Protein 1PZ4 (pdb70)

CATH classification: 3.30.1050.10

Nearest PDB structures (foldseek):
  2ksi-assembly1_A  TM=9.028E-01  e=1.917E-19  Aedes aegypti
  8af2-assembly2_B  TM=9.030E-01  e=7.543E-11  Homo sapiens
  3bks-assembly1_A  TM=9.070E-01  e=3.674E-10  Aedes aegypti
  2qzt-assembly1_A  TM=8.419E-01  e=4.192E-10  Aedes aegypti
  2nbn-assembly1_A  TM=8.047E-01  e=5.493E-09  Aedes aegypti

Structure (mmCIF, N/CA/C/O backbone):
data_1PZ4
#
_entry.id   1PZ4
#
_cell.length_a   29.300
_cell.length_b   46.100
_cell.length_c   70.400
_cell.angle_alpha   90.00
_cell.angle_beta   90.00
_cell.angle_gamma   90.00
#
_symmetry.space_group_name_H-M   'P 21 21 21'
#
loop_
_entity.id
_entity.type
_entity.pdbx_description
1 polymer 'sterol carrier protein 2'
2 non-polymer 'PALMITIC ACID'
3 water water
#
loop_
_atom_site.group_PDB
_atom_site.id
_atom_site.type_symbol
_atom_site.label_atom_id
_atom_site.label_alt_id
_atom_site.label_comp_id
_atom_site.label_asym_id
_atom_site.label_entity_id
_atom_site.label_seq_id
_atom_site.pdbx_PDB_ins_code
_atom_site.Cartn_x
_atom_site.Cartn_y
_atom_site.Cartn_z
_atom_site.occupancy
_atom_site.B_iso_or_equiv
_atom_site.auth_seq_id
_atom_site.auth_comp_id
_atom_site.auth_asym_id
_atom_site.auth_atom_id
_atom_site.pdbx_PDB_model_num
ATOM 1 N N . GLY A 1 4 ? 2.700 44.949 65.749 1.00 73.37 -2 GLY A N 1
ATOM 2 C CA . GLY A 1 4 ? 3.095 43.616 66.193 1.00 72.18 -2 GLY A CA 1
ATOM 3 C C . GLY A 1 4 ? 1.988 42.591 65.978 1.00 71.74 -2 GLY A C 1
ATOM 4 O O . GLY A 1 4 ? 2.050 41.462 66.488 1.00 69.68 -2 GLY A O 1
ATOM 5 N N . ILE A 1 5 ? 1.011 43.051 65.192 1.00 66.07 -1 ILE A N 1
ATOM 6 C CA . ILE A 1 5 ? -0.174 42.347 64.760 1.00 64.80 -1 ILE A CA 1
ATOM 7 C C . ILE A 1 5 ? 0.182 41.006 64.060 1.00 63.43 -1 ILE A C 1
ATOM 8 O O . ILE A 1 5 ? -0.508 39.991 64.239 1.00 65.02 -1 ILE A O 1
ATOM 13 N N . ARG A 1 6 ? 1.298 40.960 63.302 1.00 52.74 0 ARG A N 1
ATOM 14 C CA . ARG A 1 6 ? 1.782 39.738 62.657 1.00 49.64 0 ARG A CA 1
ATOM 15 C C . ARG A 1 6 ? 2.748 38.995 63.599 1.00 51.92 0 ARG A C 1
ATOM 16 O O . ARG A 1 6 ? 3.699 39.587 64.106 1.0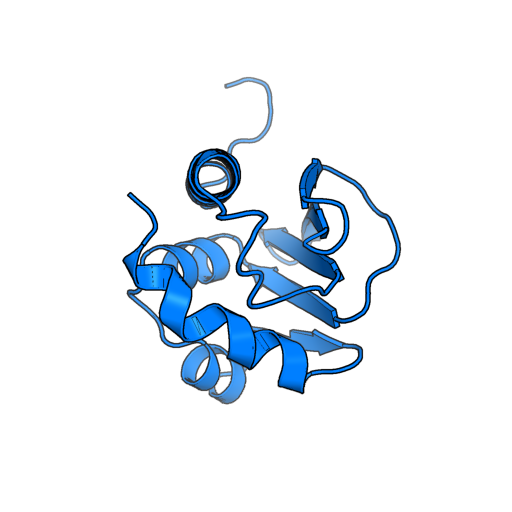0 52.12 0 ARG A O 1
ATOM 24 N N . MET A 1 7 ? 2.515 37.706 63.867 1.00 46.41 1 MET A N 1
ATOM 25 C CA . MET A 1 7 ? 3.360 36.948 64.774 1.00 46.66 1 MET A CA 1
ATOM 26 C C . MET A 1 7 ? 4.845 37.211 64.650 1.00 46.01 1 MET A C 1
ATOM 27 O O . MET A 1 7 ? 5.424 37.094 63.587 1.00 44.96 1 MET A O 1
ATOM 32 N N . SER A 1 8 ? 5.480 37.588 65.755 1.00 40.42 2 SER A N 1
ATOM 33 C CA . SER A 1 8 ? 6.914 37.869 65.742 1.00 38.49 2 SER A CA 1
ATOM 34 C C . SER A 1 8 ? 7.671 36.708 66.341 1.00 35.04 2 SER A C 1
ATOM 35 O O . SER A 1 8 ? 7.268 36.159 67.363 1.00 35.04 2 SER A O 1
ATOM 38 N N . LEU A 1 9 ? 8.774 36.359 65.692 1.00 24.63 3 LEU A N 1
ATOM 39 C CA . LEU A 1 9 ? 9.599 35.266 66.129 1.00 19.34 3 LEU A CA 1
ATOM 40 C C . LEU A 1 9 ? 11.005 35.774 66.279 1.00 19.91 3 LEU A C 1
ATOM 41 O O . LEU A 1 9 ? 11.429 36.604 65.497 1.00 17.39 3 LEU A O 1
ATOM 46 N N . LYS A 1 10 ? 11.727 35.283 67.279 1.00 17.90 4 LYS A N 1
ATOM 47 C CA . LYS A 1 10 ? 13.126 35.720 67.428 1.00 16.65 4 LYS A CA 1
ATOM 48 C C . LYS A 1 10 ? 13.906 35.385 66.152 1.00 19.27 4 LYS A C 1
ATOM 49 O O . LYS A 1 10 ? 14.759 36.123 65.660 1.00 19.08 4 LYS A O 1
ATOM 55 N N . SER A 1 11 ? 13.607 34.220 65.586 1.00 12.42 5 SER A N 1
ATOM 56 C CA . SER A 1 11 ? 14.343 33.827 64.418 1.00 11.78 5 SER A CA 1
ATOM 57 C C . SER A 1 11 ? 14.148 34.693 63.163 1.00 15.62 5 SER A C 1
ATOM 58 O O . SER A 1 11 ? 14.919 34.587 62.185 1.00 14.16 5 SER A O 1
ATOM 61 N N . ASP A 1 12 ? 13.104 35.538 63.153 1.00 14.23 6 ASP A N 1
ATOM 62 C CA . ASP A 1 12 ? 12.920 36.407 61.983 1.00 13.74 6 ASP A CA 1
ATOM 63 C C . ASP A 1 12 ? 14.175 37.262 61.759 1.00 14.29 6 ASP A C 1
ATOM 64 O O . ASP A 1 12 ? 14.545 37.539 60.602 1.00 14.54 6 ASP A O 1
ATOM 69 N N . GLU A 1 13 ? 14.796 37.617 62.876 1.00 13.81 7 GLU A N 1
ATOM 70 C CA . GLU A 1 13 ? 15.988 38.425 62.879 1.00 17.16 7 GLU A CA 1
ATOM 71 C C . GLU A 1 13 ? 17.137 37.735 62.134 1.00 18.50 7 GLU A C 1
ATOM 72 O O . GLU A 1 13 ? 17.881 38.333 61.323 1.00 17.04 7 GLU A O 1
ATOM 78 N N . VAL A 1 14 ? 17.273 36.444 62.408 1.00 12.83 8 VAL A N 1
ATOM 79 C CA . VAL A 1 14 ? 18.310 35.666 61.756 1.00 11.87 8 VAL A CA 1
ATOM 80 C C . VAL A 1 14 ? 18.096 35.588 60.245 1.00 12.86 8 VAL A C 1
ATOM 81 O O . VAL A 1 14 ? 19.055 35.688 59.476 1.00 12.77 8 VAL A O 1
ATOM 85 N N . PHE A 1 15 ? 16.834 35.372 59.817 1.00 8.89 9 PHE A N 1
ATOM 86 C CA . PHE A 1 15 ? 16.557 35.286 58.384 1.00 8.76 9 PHE A CA 1
ATOM 87 C C . PHE A 1 15 ? 16.798 36.622 57.698 1.00 12.99 9 PHE A C 1
ATOM 88 O O . PHE A 1 15 ? 17.219 36.632 56.537 1.00 12.01 9 PHE A O 1
ATOM 96 N N . ALA A 1 16 ? 16.519 37.745 58.377 1.00 10.46 10 ALA A N 1
ATOM 97 C CA . ALA A 1 16 ? 16.812 39.049 57.766 1.00 10.56 10 ALA A CA 1
ATOM 98 C C . ALA A 1 16 ? 18.351 39.171 57.585 1.00 13.01 10 ALA A C 1
ATOM 99 O O . ALA A 1 16 ? 18.843 39.612 56.518 1.00 13.28 10 ALA A O 1
ATOM 101 N N . LYS A 1 17 ? 19.129 38.744 58.564 1.00 9.14 11 LYS A N 1
ATOM 102 C CA . LYS A 1 17 ? 20.584 38.760 58.442 1.00 8.63 11 LYS A CA 1
ATOM 103 C C . LYS A 1 17 ? 21.076 37.813 57.336 1.00 12.56 11 LYS A C 1
ATOM 104 O O . LYS A 1 17 ? 22.039 38.121 56.644 1.00 11.42 11 LYS A O 1
ATOM 110 N N . ILE A 1 18 ? 20.459 36.634 57.167 1.00 9.51 12 ILE A N 1
ATOM 111 C CA . ILE A 1 18 ? 20.881 35.732 56.094 1.00 9.63 12 ILE A CA 1
ATOM 112 C C . ILE A 1 18 ? 20.619 36.385 54.747 1.00 13.07 12 ILE A C 1
ATOM 113 O O . ILE A 1 18 ? 21.515 36.366 53.912 1.00 11.69 12 ILE A O 1
ATOM 118 N N . ALA A 1 19 ? 19.424 37.012 54.544 1.00 9.62 13 ALA A N 1
ATOM 119 C CA . ALA A 1 19 ? 19.173 37.634 53.258 1.00 9.56 13 ALA A CA 1
ATOM 120 C C . ALA A 1 19 ? 20.251 38.715 52.998 1.00 12.82 13 ALA A C 1
ATOM 121 O O . ALA A 1 19 ? 20.697 38.906 51.859 1.00 11.77 13 ALA A O 1
ATOM 123 N N . LYS A 1 20 ? 20.679 39.431 54.054 1.00 10.07 14 LYS A N 1
ATOM 124 C CA . LYS A 1 20 ? 21.710 40.482 53.889 1.00 10.16 14 LYS A CA 1
ATOM 125 C C . LYS A 1 20 ? 23.062 39.870 53.469 1.00 12.57 14 LYS A C 1
ATOM 126 O O . LYS A 1 20 ? 23.776 40.382 52.593 1.00 11.78 14 LYS A O 1
ATOM 132 N N . ARG A 1 21 ? 23.349 38.709 54.056 1.00 9.38 15 ARG A N 1
ATOM 133 C CA . ARG A 1 21 ? 24.584 37.999 53.745 1.00 10.25 15 ARG A CA 1
ATOM 134 C C . ARG A 1 21 ? 24.630 37.594 52.266 1.00 11.90 15 ARG A C 1
ATOM 135 O O . ARG A 1 21 ? 25.695 37.576 51.641 1.00 11.69 15 ARG A O 1
ATOM 143 N N . LEU A 1 22 ? 23.453 37.252 51.700 1.00 10.39 16 LEU A N 1
ATOM 144 C CA . LEU A 1 22 ? 23.359 36.834 50.302 1.00 11.70 16 LEU A CA 1
ATOM 145 C C . LEU A 1 22 ? 23.766 37.916 49.341 1.00 11.35 16 LEU A C 1
ATOM 146 O O . LEU A 1 22 ? 24.151 37.642 48.221 1.00 12.86 16 LEU A O 1
ATOM 151 N N . GLU A 1 23 ? 23.638 39.151 49.792 1.00 10.33 17 GLU A N 1
ATOM 152 C CA . GLU A 1 23 ? 23.983 40.273 48.941 1.00 11.35 17 GLU A CA 1
ATOM 153 C C . GLU A 1 23 ? 25.465 40.286 48.586 1.00 15.84 17 GLU A C 1
ATOM 154 O O . GLU A 1 23 ? 25.865 40.819 47.558 1.00 15.62 17 GLU A O 1
ATOM 160 N N . SER A 1 24 ? 26.303 39.711 49.448 1.00 13.22 18 SER A N 1
ATOM 161 C CA . SER A 1 24 ? 27.759 39.729 49.268 1.00 12.72 18 SER A CA 1
ATOM 162 C C . SER A 1 24 ? 28.409 38.434 48.714 1.00 18.02 18 SER A C 1
ATOM 163 O O . SER A 1 24 ? 29.613 38.202 48.860 1.00 19.76 18 SER A O 1
ATOM 168 N N . ILE A 1 25 ? 27.634 37.561 48.096 1.00 14.53 19 ILE A N 1
ATOM 169 C CA . ILE A 1 25 ? 28.193 36.351 47.546 1.00 14.94 19 ILE A CA 1
ATOM 170 C C . ILE A 1 25 ? 29.050 36.671 46.332 1.00 19.67 19 ILE A C 1
ATOM 171 O O . ILE A 1 25 ? 28.749 37.611 45.592 1.00 18.84 19 ILE A O 1
ATOM 176 N N . ASP A 1 26 ? 30.149 35.929 46.155 1.00 16.71 20 ASP A N 1
ATOM 177 C CA . ASP A 1 26 ? 31.023 36.137 45.013 1.00 15.40 20 ASP A CA 1
ATOM 178 C C . ASP A 1 26 ? 30.629 35.156 43.937 1.00 21.56 20 ASP A C 1
ATOM 179 O O . ASP A 1 26 ? 30.840 33.968 44.023 1.00 18.02 20 ASP A O 1
ATOM 184 N N . PRO A 1 27 ? 29.992 35.687 42.919 1.00 20.88 21 PRO A N 1
ATOM 185 C CA . PRO A 1 27 ? 29.484 34.888 41.817 1.00 22.84 21 PRO A CA 1
ATOM 186 C C . PRO A 1 27 ? 30.547 34.102 41.071 1.00 30.76 21 PRO A C 1
ATOM 187 O O . PRO A 1 27 ? 30.214 33.131 40.390 1.00 31.76 21 PRO A O 1
ATOM 191 N N . ALA A 1 28 ? 31.792 34.550 41.223 1.00 26.90 22 ALA A N 1
ATOM 192 C CA . ALA A 1 28 ? 32.907 33.925 40.567 1.00 28.35 22 ALA A CA 1
ATOM 193 C C . ALA A 1 28 ? 33.481 32.816 41.407 1.00 30.92 22 ALA A C 1
ATOM 194 O O . ALA A 1 28 ? 34.357 32.075 40.960 1.00 33.78 22 ALA A O 1
ATOM 196 N N . ASN A 1 29 ? 33.049 32.726 42.643 1.00 20.90 23 ASN A N 1
ATOM 197 C CA . ASN A 1 29 ? 33.614 31.718 43.468 1.00 21.39 23 ASN A CA 1
ATOM 198 C C . ASN A 1 29 ? 32.562 31.179 44.412 1.00 22.51 23 ASN A C 1
ATOM 199 O O . ASN A 1 29 ? 32.575 31.432 45.624 1.00 22.55 23 ASN A O 1
ATOM 204 N N . ARG A 1 30 ? 31.653 30.428 43.816 1.00 17.62 24 ARG A N 1
ATOM 205 C CA . ARG A 1 30 ? 30.593 29.845 44.609 1.00 16.21 24 ARG A CA 1
ATOM 206 C C . ARG A 1 30 ? 31.132 28.723 45.487 1.00 21.89 24 ARG A C 1
ATOM 207 O O . ARG A 1 30 ? 32.041 27.965 45.084 1.00 22.24 24 ARG A O 1
ATOM 215 N N . GLN A 1 31 ? 30.576 28.611 46.694 1.00 17.07 25 GLN A N 1
ATOM 216 C CA . GLN A 1 31 ? 31.036 27.593 47.622 1.00 19.01 25 GLN A CA 1
ATOM 217 C C . GLN A 1 31 ? 29.998 26.556 47.996 1.00 20.02 25 GLN A C 1
ATOM 218 O O . GLN A 1 31 ? 30.350 25.392 48.150 1.00 20.49 25 GLN A O 1
ATOM 224 N N . VAL A 1 32 ? 28.745 26.980 48.182 1.00 13.36 26 VAL A N 1
ATOM 225 C CA . VAL A 1 32 ? 27.658 26.056 48.576 1.00 11.71 26 VAL A CA 1
ATOM 226 C C . VAL A 1 32 ? 26.459 26.318 47.657 1.00 15.69 26 VAL A C 1
ATOM 227 O O . VAL A 1 32 ? 25.878 27.404 47.714 1.00 14.03 26 VAL A O 1
ATOM 231 N N . GLU A 1 33 ? 26.142 25.348 46.777 1.00 12.06 27 GLU A N 1
ATOM 232 C CA . GLU A 1 33 ? 25.052 25.473 45.820 1.00 10.06 27 GLU A CA 1
ATOM 233 C C . GLU A 1 33 ? 23.999 24.400 46.070 1.00 11.67 27 GLU A C 1
ATOM 234 O O . GLU A 1 33 ? 23.880 23.421 45.333 1.00 12.66 27 GLU A O 1
ATOM 240 N N . HIS A 1 34 ? 23.268 24.581 47.174 1.00 10.49 28 HIS A N 1
ATOM 241 C CA . HIS A 1 34 ? 22.241 23.650 47.578 1.00 9.05 28 HIS A CA 1
ATOM 242 C C . HIS A 1 34 ? 21.001 24.380 48.041 1.00 10.12 28 HIS A C 1
ATOM 243 O O . HIS A 1 34 ? 21.103 25.560 48.269 1.00 10.56 28 HIS A O 1
ATOM 250 N N . VAL A 1 35 ? 19.873 23.666 48.110 1.00 10.69 29 VAL A N 1
ATOM 251 C CA . VAL A 1 35 ? 18.576 24.244 48.520 1.00 9.83 29 VAL A CA 1
ATOM 252 C C . VAL A 1 35 ? 18.174 23.686 49.887 1.00 11.64 29 VAL A C 1
ATOM 253 O O . VAL A 1 35 ? 18.075 22.468 50.036 1.00 11.36 29 VAL A O 1
ATOM 257 N N . TYR A 1 36 ? 17.925 24.546 50.865 1.00 8.63 30 TYR A N 1
ATOM 258 C CA . TYR A 1 36 ? 17.611 24.131 52.199 1.00 9.07 30 TYR A CA 1
ATOM 259 C C . TYR A 1 36 ? 16.285 24.709 52.630 1.00 12.30 30 TYR A C 1
ATOM 260 O O . TYR A 1 36 ? 15.971 25.848 52.285 1.00 10.97 30 TYR A O 1
ATOM 269 N N . LYS A 1 37 ? 15.549 23.959 53.462 1.00 9.73 31 LYS A N 1
ATOM 270 C CA . LYS A 1 37 ? 14.273 24.442 53.996 1.00 9.14 31 LYS A CA 1
ATOM 271 C C . LYS A 1 37 ? 14.345 24.424 55.508 1.00 10.48 31 LYS A C 1
ATOM 272 O O . LYS A 1 37 ? 14.877 23.478 56.075 1.00 10.63 31 LYS A O 1
ATOM 278 N N . PHE A 1 38 ? 1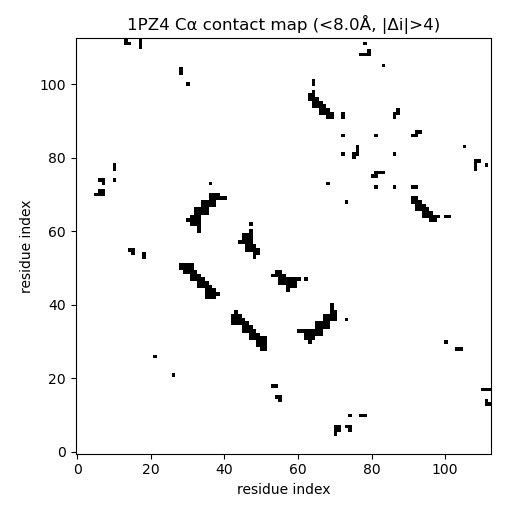3.823 25.489 56.124 1.00 7.56 32 PHE A N 1
ATOM 279 C CA . PHE A 1 38 ? 13.808 25.589 57.584 1.00 7.65 32 PHE A CA 1
ATOM 280 C C . PHE A 1 38 ? 12.354 25.665 58.026 1.00 11.96 32 PHE A C 1
ATOM 281 O O . PHE A 1 38 ? 11.614 26.554 57.598 1.00 11.94 32 PHE A O 1
ATOM 289 N N . ARG A 1 39 ? 11.916 24.725 58.853 1.00 10.25 33 ARG A N 1
ATOM 290 C CA . ARG A 1 39 ? 10.545 24.713 59.371 1.00 9.21 33 ARG A CA 1
ATOM 291 C C . ARG A 1 39 ? 10.642 25.119 60.848 1.00 11.57 33 ARG A C 1
ATOM 292 O O . ARG A 1 39 ? 11.205 24.393 61.701 1.00 12.91 33 ARG A O 1
ATOM 300 N N . ILE A 1 40 ? 10.157 26.340 61.139 1.00 8.81 34 ILE A N 1
ATOM 301 C CA . ILE A 1 40 ? 10.280 26.863 62.484 1.00 7.21 34 ILE A CA 1
ATOM 302 C C . ILE A 1 40 ? 9.039 26.561 63.302 1.00 12.76 34 ILE A C 1
ATOM 303 O O . ILE A 1 40 ? 7.929 26.907 62.888 1.00 12.94 34 ILE A O 1
ATOM 308 N N . THR A 1 41 ? 9.219 25.957 64.473 1.00 11.36 35 THR A N 1
ATOM 309 C CA . THR A 1 41 ? 8.066 25.630 65.270 1.00 10.88 35 THR A CA 1
ATOM 310 C C . THR A 1 41 ? 8.049 26.484 66.521 1.00 13.99 35 THR A C 1
ATOM 311 O O . THR A 1 41 ? 9.029 27.103 66.924 1.00 13.22 35 THR A O 1
ATOM 315 N N . GLN A 1 42 ? 6.880 26.513 67.137 1.00 14.52 36 GLN A N 1
ATOM 316 C CA . GLN A 1 42 ? 6.777 27.258 68.386 1.00 18.01 36 GLN A CA 1
ATOM 317 C C . GLN A 1 42 ? 5.683 26.602 69.160 1.00 28.75 36 GLN A C 1
ATOM 318 O O . GLN A 1 42 ? 4.553 26.586 68.696 1.00 28.54 36 GLN A O 1
ATOM 324 N N . GLY A 1 43 ? 6.018 26.060 70.305 1.00 33.65 37 GLY A N 1
ATOM 325 C CA . GLY A 1 43 ? 4.935 25.443 71.033 1.00 38.27 37 GLY A CA 1
ATOM 326 C C . GLY A 1 43 ? 4.460 24.232 70.244 1.00 47.37 37 GLY A C 1
ATOM 327 O O . GLY A 1 43 ? 3.237 23.952 70.085 1.00 46.08 37 GLY A O 1
ATOM 328 N N . GLY A 1 44 ? 5.513 23.566 69.739 1.00 45.67 38 GLY A N 1
ATOM 329 C CA . GLY A 1 44 ? 5.330 22.382 68.942 1.00 46.04 38 GLY A CA 1
ATOM 330 C C . GLY A 1 44 ? 4.748 22.622 67.541 1.00 48.58 38 GLY A C 1
ATOM 331 O O . GLY A 1 44 ? 5.158 21.852 66.652 1.00 52.82 38 GLY A O 1
ATOM 332 N N . LYS A 1 45 ? 3.822 23.615 67.313 1.00 34.09 39 LYS A N 1
ATOM 333 C CA . LYS A 1 45 ? 3.247 23.826 65.982 1.00 28.85 39 LYS A CA 1
ATOM 334 C C . LYS A 1 45 ? 4.158 24.532 65.003 1.00 20.03 39 LYS A C 1
ATOM 335 O O . LYS A 1 45 ? 4.965 25.351 65.426 1.00 16.86 39 LYS A O 1
ATOM 341 N N . VAL A 1 46 ? 3.971 24.212 63.720 1.00 15.42 40 VAL A N 1
ATOM 342 C CA . VAL A 1 46 ? 4.735 24.833 62.667 1.00 15.46 40 VAL A CA 1
ATOM 343 C C . VAL A 1 46 ? 4.208 26.247 62.451 1.00 24.04 40 VAL A C 1
ATOM 344 O O . VAL A 1 46 ? 3.048 26.437 62.085 1.00 29.09 40 VAL A O 1
ATOM 348 N N . VAL A 1 47 ? 5.062 27.263 62.660 1.00 14.19 41 VAL A N 1
ATOM 349 C CA . VAL A 1 47 ? 4.633 28.651 62.508 1.00 13.00 41 VAL A CA 1
ATOM 350 C C . VAL A 1 47 ? 5.121 29.320 61.223 1.00 14.29 41 VAL A C 1
ATOM 351 O O . VAL A 1 47 ? 4.439 30.194 60.737 1.00 13.67 41 VAL A O 1
ATOM 355 N N . LYS A 1 48 ? 6.319 28.958 60.716 1.00 11.99 42 LYS A N 1
ATOM 356 C CA . LYS A 1 48 ? 6.833 29.581 59.512 1.00 12.16 42 LYS A CA 1
ATOM 357 C C . LYS A 1 48 ? 7.827 28.688 58.777 1.00 13.35 42 LYS A C 1
ATOM 358 O O . LYS A 1 48 ? 8.602 27.957 59.383 1.00 17.06 42 LYS A O 1
ATOM 364 N N . ASN A 1 49 ? 7.814 28.770 57.461 1.00 10.90 43 ASN A N 1
ATOM 365 C CA . ASN A 1 49 ? 8.711 27.996 56.649 1.00 11.84 43 ASN A CA 1
ATOM 366 C C . ASN A 1 49 ? 9.503 28.950 55.763 1.00 14.76 43 ASN A C 1
ATOM 367 O O . ASN A 1 49 ? 8.960 29.879 55.159 1.00 11.94 43 ASN A O 1
ATOM 376 N N . TRP A 1 50 ? 10.794 28.660 55.624 1.00 11.80 44 TRP A N 1
ATOM 377 C CA . TRP A 1 50 ? 11.666 29.454 54.774 1.00 11.08 44 TRP A CA 1
ATOM 378 C C . TRP A 1 50 ? 12.449 28.531 53.853 1.00 10.52 44 TRP A C 1
ATOM 379 O O . TRP A 1 50 ? 12.850 27.409 54.257 1.00 11.23 44 TRP A O 1
ATOM 390 N N . VAL A 1 51 ? 12.676 28.993 52.626 1.00 8.96 45 VAL A N 1
ATOM 391 C CA . VAL A 1 51 ? 13.488 28.230 51.722 1.00 10.07 45 VAL A CA 1
ATOM 392 C C . VAL A 1 51 ? 14.697 29.106 51.345 1.00 12.61 45 VAL A C 1
ATOM 393 O O . VAL A 1 51 ? 14.542 30.262 50.889 1.00 12.43 45 VAL A O 1
ATOM 397 N N . MET A 1 52 ? 15.941 28.558 51.548 1.00 9.01 46 MET A N 1
ATOM 398 C CA . MET A 1 52 ? 17.194 29.247 51.182 1.00 9.19 46 MET A CA 1
ATOM 399 C C . MET A 1 52 ? 17.787 28.468 50.006 1.00 9.72 46 MET A C 1
ATOM 400 O O . MET A 1 52 ? 18.318 27.354 50.126 1.00 9.64 46 MET A O 1
ATOM 405 N N . ASP A 1 53 ? 17.601 29.048 48.841 1.00 9.14 47 ASP A N 1
ATOM 406 C CA . ASP A 1 53 ? 18.042 28.511 47.574 1.00 9.72 47 ASP A CA 1
ATOM 407 C C . ASP A 1 53 ? 19.421 29.066 47.229 1.00 10.58 47 ASP A C 1
ATOM 408 O O . ASP A 1 53 ? 19.508 30.178 46.746 1.00 11.38 47 ASP A O 1
ATOM 413 N N . LEU A 1 54 ? 20.483 28.318 47.464 1.00 9.24 48 LEU A N 1
ATOM 414 C CA . LEU A 1 54 ? 21.826 28.785 47.170 1.00 9.79 48 LEU A CA 1
ATOM 415 C C . LEU A 1 54 ? 22.285 28.486 45.761 1.00 14.30 48 LEU A C 1
ATOM 416 O O . LEU A 1 54 ? 23.404 28.826 45.410 1.00 13.21 48 LEU A O 1
ATOM 421 N N . LYS A 1 55 ? 21.428 27.835 44.988 1.00 12.07 49 LYS A N 1
ATOM 422 C CA . LYS A 1 55 ? 21.753 27.572 43.602 1.00 11.40 49 LYS A CA 1
ATOM 423 C C . LYS A 1 55 ? 21.419 28.845 42.837 1.00 17.67 49 LYS A C 1
ATOM 424 O O . LYS A 1 55 ? 22.231 29.320 42.043 1.00 19.17 49 LYS A O 1
ATOM 430 N N . ASN A 1 56 ? 20.215 29.401 43.036 1.00 13.00 50 ASN A N 1
ATOM 431 C CA . ASN A 1 56 ? 19.755 30.626 42.363 1.00 13.35 50 ASN A CA 1
ATOM 432 C C . ASN A 1 56 ? 20.026 31.898 43.194 1.00 15.72 50 ASN A C 1
ATOM 433 O O . ASN A 1 56 ? 19.891 33.022 42.703 1.00 17.03 50 ASN A O 1
ATOM 438 N N . VAL A 1 57 ? 20.373 31.726 44.471 1.00 11.83 51 VAL A N 1
ATOM 439 C CA . VAL A 1 57 ? 20.677 32.827 45.379 1.00 12.34 51 VAL A CA 1
ATOM 440 C C . VAL A 1 57 ? 19.418 33.598 45.788 1.00 16.95 51 VAL A C 1
ATOM 441 O O . VAL A 1 57 ? 19.213 34.732 45.383 1.00 14.78 51 VAL A O 1
ATOM 445 N N . LYS A 1 58 ? 18.577 32.953 46.599 1.00 12.70 52 LYS A N 1
ATOM 446 C CA . LYS A 1 58 ? 17.338 33.529 47.058 1.00 13.37 52 LYS A CA 1
ATOM 447 C C . LYS A 1 58 ? 16.943 32.949 48.404 1.00 15.63 52 LYS A C 1
ATOM 448 O O . LYS A 1 58 ? 17.240 31.810 48.739 1.00 14.21 52 LYS A O 1
ATOM 454 N N . LEU A 1 59 ? 16.283 33.771 49.194 1.00 12.93 53 LEU A N 1
ATOM 455 C CA . LEU A 1 59 ? 15.802 33.372 50.510 1.00 10.08 53 LEU A CA 1
ATOM 456 C C . LEU A 1 59 ? 14.373 33.922 50.635 1.00 14.52 53 LEU A C 1
ATOM 457 O O . LEU A 1 59 ? 14.149 35.137 50.572 1.00 14.15 53 LEU A O 1
ATOM 462 N N . VAL A 1 60 ? 13.373 33.049 50.737 1.00 12.06 54 VAL A N 1
ATOM 463 C CA . VAL A 1 60 ? 11.993 33.514 50.817 1.00 12.06 54 VAL A CA 1
ATOM 464 C C . VAL A 1 60 ? 11.181 32.641 51.757 1.00 14.87 54 VAL A C 1
ATOM 465 O O . VAL A 1 60 ? 11.480 31.452 51.989 1.00 12.60 54 VAL A O 1
ATOM 469 N N . GLU A 1 61 ? 10.105 33.244 52.277 1.00 11.07 55 GLU A N 1
ATOM 470 C CA . GLU A 1 61 ? 9.184 32.503 53.138 1.00 11.46 55 GLU A CA 1
ATOM 471 C C . GLU A 1 61 ? 8.360 31.659 52.165 1.00 14.94 55 GLU A C 1
ATOM 472 O O . GLU A 1 61 ? 7.596 32.171 51.374 1.00 15.52 55 GLU A O 1
ATOM 478 N N . SER A 1 62 ? 8.520 30.344 52.150 1.00 11.99 56 SER A N 1
ATOM 479 C CA . SER A 1 62 ? 7.803 29.510 51.189 1.00 12.63 56 SER A CA 1
ATOM 480 C C . SER A 1 62 ? 7.805 28.030 51.631 1.00 16.61 56 SER A C 1
ATOM 481 O O . SER A 1 62 ? 8.632 27.604 52.450 1.00 15.26 56 SER A O 1
ATOM 486 N N . ASP A 1 63 ? 6.843 27.263 51.131 1.00 13.77 57 ASP A N 1
ATOM 487 C CA . ASP A 1 63 ? 6.702 25.866 51.539 1.00 15.19 57 ASP A CA 1
ATOM 488 C C . ASP A 1 63 ? 7.156 24.892 50.461 1.00 19.73 57 ASP A C 1
ATOM 489 O O . ASP A 1 63 ? 6.647 23.779 50.350 1.00 20.61 57 ASP A O 1
ATOM 494 N N . ASP A 1 64 ? 8.125 25.290 49.673 1.00 15.53 58 ASP A N 1
ATOM 495 C CA . ASP A 1 64 ? 8.606 24.405 48.626 1.00 16.12 58 ASP A CA 1
ATOM 496 C C . ASP A 1 64 ? 9.452 23.241 49.150 1.00 17.25 58 ASP A C 1
ATOM 497 O O . ASP A 1 64 ? 9.842 23.179 50.320 1.00 18.61 58 ASP A O 1
ATOM 502 N N . ALA A 1 65 ? 9.708 22.296 48.251 1.00 12.66 59 ALA A N 1
ATOM 503 C CA . ALA A 1 65 ? 10.540 21.125 48.533 1.00 13.37 59 ALA A CA 1
ATOM 504 C C . ALA A 1 65 ? 12.027 21.535 48.524 1.00 16.11 59 ALA A C 1
ATOM 505 O O . ALA A 1 65 ? 12.401 22.546 47.925 1.00 17.95 59 ALA A O 1
ATOM 507 N N . ALA A 1 66 ? 12.912 20.778 49.191 1.00 11.90 60 ALA A N 1
ATOM 508 C CA . ALA A 1 66 ? 14.326 21.167 49.247 1.00 10.03 60 ALA A CA 1
ATOM 509 C C . ALA A 1 66 ? 15.196 19.910 49.306 1.00 9.81 60 ALA A C 1
ATOM 510 O O . ALA A 1 66 ? 14.695 18.783 49.439 1.00 10.64 60 ALA A O 1
ATOM 512 N N . GLU A 1 67 ? 16.515 20.103 49.225 1.00 7.68 61 GLU A N 1
ATOM 513 C CA . GLU A 1 67 ? 17.457 18.984 49.312 1.00 8.63 61 GLU A CA 1
ATOM 514 C C . GLU A 1 67 ? 17.685 18.521 50.764 1.00 11.71 61 GLU A C 1
ATOM 515 O O . GLU A 1 67 ? 17.999 17.337 50.997 1.00 11.32 61 GLU A O 1
ATOM 521 N N . ALA A 1 68 ? 17.529 19.441 51.746 1.00 9.05 62 ALA A N 1
ATOM 522 C CA . ALA A 1 68 ? 17.621 19.121 53.170 1.0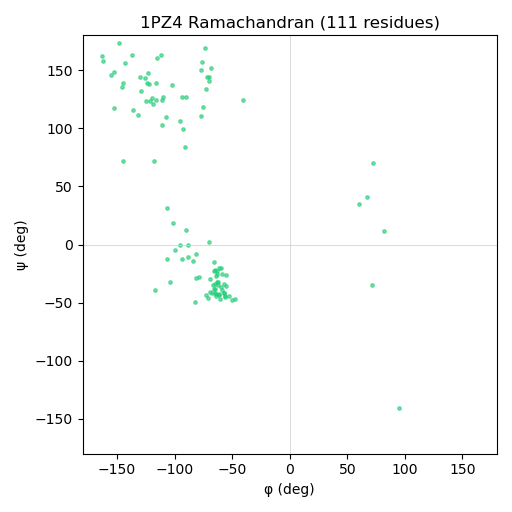0 8.82 62 ALA A CA 1
ATOM 523 C C . ALA A 1 68 ? 16.599 20.006 53.872 1.00 11.33 62 ALA A C 1
ATOM 524 O O . ALA A 1 68 ? 16.507 21.202 53.583 1.00 10.48 62 ALA A O 1
ATOM 526 N N . THR A 1 69 ? 15.883 19.433 54.857 1.00 10.24 63 THR A N 1
ATOM 527 C CA . THR A 1 69 ? 14.852 20.153 55.616 1.00 9.30 63 THR A CA 1
ATOM 528 C C . THR A 1 69 ? 15.186 20.053 57.080 1.00 11.09 63 THR A C 1
ATOM 529 O O . THR A 1 69 ? 15.311 18.930 57.621 1.00 12.10 63 THR A O 1
ATOM 533 N N . LEU A 1 70 ? 15.304 21.244 57.697 1.00 8.12 64 LEU A N 1
ATOM 534 C CA . LEU A 1 70 ? 15.629 21.324 59.109 1.00 8.17 64 LEU A CA 1
ATOM 535 C C . LEU A 1 70 ? 14.414 21.816 59.858 1.00 13.74 64 LEU A C 1
ATOM 536 O O . LEU A 1 70 ? 13.885 22.875 59.560 1.00 13.30 64 LEU A O 1
ATOM 541 N N . THR A 1 71 ? 14.003 21.072 60.879 1.00 10.85 65 THR A N 1
ATOM 542 C CA . THR A 1 71 ? 12.837 21.417 61.719 1.00 9.26 65 THR A CA 1
ATOM 543 C C . THR A 1 71 ? 13.283 21.676 63.165 1.00 11.14 65 THR A C 1
ATOM 544 O O . THR A 1 71 ? 13.974 20.813 63.750 1.00 10.65 65 THR A O 1
ATOM 548 N N . MET A 1 72 ? 12.962 22.866 63.718 1.00 8.91 66 MET A N 1
ATOM 549 C CA . MET A 1 72 ? 13.371 23.159 65.100 1.00 7.69 66 MET A CA 1
ATOM 550 C C . MET A 1 72 ? 12.579 24.318 65.642 1.00 12.37 66 MET A C 1
ATOM 551 O O . MET A 1 72 ? 12.003 25.124 64.872 1.00 11.61 66 MET A O 1
ATOM 556 N N . GLU A 1 73 ? 12.614 24.413 66.971 1.00 10.01 67 GLU A N 1
ATOM 557 C CA . GLU A 1 73 ? 11.912 25.517 67.609 1.00 10.89 67 GLU A CA 1
ATOM 558 C C . GLU A 1 73 ? 12.563 26.852 67.313 1.00 13.49 67 GLU A C 1
ATOM 559 O O . GLU A 1 73 ? 13.773 26.979 67.094 1.00 13.84 67 GLU A O 1
ATOM 565 N N . ASP A 1 74 ? 11.746 27.888 67.334 1.00 10.39 68 ASP A N 1
ATOM 566 C CA . ASP A 1 74 ? 12.258 29.243 67.140 1.00 10.53 68 ASP A CA 1
ATOM 567 C C . ASP A 1 74 ? 13.496 29.560 67.987 1.00 14.77 68 ASP A C 1
ATOM 568 O O . ASP A 1 74 ? 14.481 30.108 67.490 1.00 14.74 68 ASP A O 1
ATOM 573 N N . ASP A 1 75 ? 13.474 29.235 69.291 1.00 12.72 69 ASP A N 1
ATOM 574 C CA . ASP A 1 75 ? 14.613 29.540 70.135 1.00 12.86 69 ASP A CA 1
ATOM 575 C C . ASP A 1 75 ? 15.868 28.826 69.709 1.00 14.41 69 ASP A C 1
ATOM 576 O O . ASP A 1 75 ? 16.954 29.353 69.883 1.00 14.06 69 ASP A O 1
ATOM 581 N N . ILE A 1 76 ? 15.699 27.608 69.160 1.00 12.15 70 ILE A N 1
ATOM 582 C CA . ILE A 1 76 ? 16.857 26.832 68.713 1.00 12.07 70 ILE A CA 1
ATOM 583 C C . ILE A 1 76 ? 17.460 27.450 67.469 1.00 14.15 70 ILE A C 1
ATOM 584 O O . ILE A 1 76 ? 18.675 27.629 67.337 1.00 13.99 70 ILE A O 1
ATOM 589 N N . MET A 1 77 ? 16.603 27.785 66.532 1.00 11.29 71 MET A N 1
ATOM 590 C CA . MET A 1 77 ? 17.093 28.460 65.321 1.00 10.94 71 MET A CA 1
ATOM 591 C C . MET A 1 77 ? 17.838 29.752 65.716 1.00 14.72 71 MET A C 1
ATOM 592 O O . MET A 1 77 ? 18.900 30.054 65.154 1.00 14.00 71 MET A O 1
ATOM 597 N N . PHE A 1 78 ? 17.295 30.510 66.685 1.00 10.40 72 PHE A N 1
ATOM 598 C CA . PHE A 1 78 ? 17.954 31.733 67.098 1.00 10.93 72 PHE A CA 1
ATOM 599 C C . PHE A 1 78 ? 19.367 31.447 67.648 1.00 13.84 72 PHE A C 1
ATOM 600 O O . PHE A 1 78 ? 20.388 32.087 67.327 1.00 13.07 72 PHE A O 1
ATOM 608 N N . ALA A 1 79 ? 19.419 30.442 68.527 1.00 12.33 73 ALA A N 1
ATOM 609 C CA . ALA A 1 79 ? 20.671 30.050 69.139 1.00 13.06 73 ALA A CA 1
ATOM 610 C C . ALA A 1 79 ? 21.728 29.577 68.147 1.00 15.92 73 ALA A C 1
ATOM 611 O O . ALA A 1 79 ? 22.921 29.900 68.289 1.00 15.16 73 ALA A O 1
ATOM 613 N N . ILE A 1 80 ? 21.320 28.777 67.168 1.00 12.20 74 ILE A N 1
ATOM 614 C CA . ILE A 1 80 ? 22.323 28.314 66.240 1.00 12.81 74 ILE A CA 1
ATOM 615 C C . ILE A 1 80 ? 22.750 29.456 65.330 1.00 16.28 74 ILE A C 1
ATOM 616 O O . ILE A 1 80 ? 23.938 29.658 65.060 1.00 14.65 74 ILE A O 1
ATOM 621 N N . GLY A 1 81 ? 21.766 30.219 64.851 1.00 13.92 75 GLY A N 1
ATOM 622 C CA . GLY A 1 81 ? 22.058 31.305 63.944 1.00 14.12 75 GLY A CA 1
ATOM 623 C C . GLY A 1 81 ? 22.920 32.428 64.517 1.00 19.60 75 GLY A C 1
ATOM 624 O O . GLY A 1 81 ? 23.536 33.182 63.753 1.00 21.45 75 GLY A O 1
ATOM 625 N N . THR A 1 82 ? 22.947 32.588 65.847 1.00 14.97 76 THR A N 1
ATOM 626 C CA . THR A 1 82 ? 23.731 33.615 66.491 1.00 15.56 76 THR A CA 1
ATOM 627 C C . THR A 1 82 ? 25.066 33.051 66.930 1.00 19.8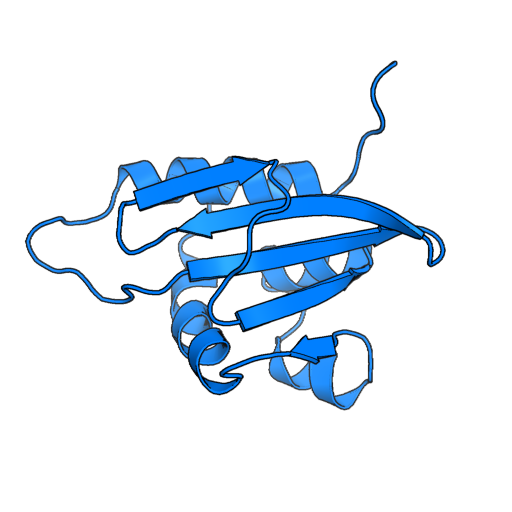1 76 THR A C 1
ATOM 628 O O . THR A 1 82 ? 25.881 33.742 67.520 1.00 22.27 76 THR A O 1
ATOM 632 N N . GLY A 1 83 ? 25.257 31.771 66.665 1.00 17.30 77 GLY A N 1
ATOM 633 C CA . GLY A 1 83 ? 26.492 31.074 66.956 1.00 16.86 77 GLY A CA 1
ATOM 634 C C . GLY A 1 83 ? 26.632 30.618 68.379 1.00 20.51 77 GLY A C 1
ATOM 635 O O . GLY A 1 83 ? 27.705 30.212 68.793 1.00 21.77 77 GLY A O 1
ATOM 636 N N . ALA A 1 84 ? 25.567 30.683 69.135 1.00 14.86 78 ALA A N 1
ATOM 637 C CA . ALA A 1 84 ? 25.669 30.271 70.519 1.00 15.99 78 ALA A CA 1
ATOM 638 C C . ALA A 1 84 ? 25.574 28.753 70.726 1.00 21.77 78 ALA A C 1
ATOM 639 O O . ALA A 1 84 ? 26.119 28.176 71.684 1.00 24.98 78 ALA A O 1
ATOM 641 N N . LEU A 1 85 ? 24.871 28.050 69.842 1.00 15.72 79 LEU A N 1
ATOM 642 C CA . LEU A 1 85 ? 24.678 26.611 69.952 1.00 13.69 79 LEU A CA 1
ATOM 643 C C . LEU A 1 85 ? 25.208 25.918 68.712 1.00 15.49 79 LEU A C 1
ATOM 644 O O . LEU A 1 85 ? 24.798 26.223 67.611 1.00 15.74 79 LEU A O 1
ATOM 649 N N . PRO A 1 86 ? 26.132 24.967 68.861 1.00 15.77 80 PRO A N 1
ATOM 650 C CA . PRO A 1 86 ? 26.615 24.278 67.675 1.00 14.30 80 PRO A CA 1
ATOM 651 C C . PRO A 1 86 ? 25.528 23.377 67.126 1.00 16.21 80 PRO A C 1
ATOM 652 O O . PRO A 1 86 ? 24.785 22.713 67.857 1.00 15.75 80 PRO A O 1
ATOM 656 N N . ALA A 1 87 ? 25.432 23.340 65.811 1.00 15.13 81 ALA A N 1
ATOM 657 C CA . ALA A 1 87 ? 24.428 22.484 65.191 1.00 16.14 81 ALA A CA 1
ATOM 658 C C . ALA A 1 87 ? 24.496 20.999 65.580 1.00 16.82 81 ALA A C 1
ATOM 659 O O . ALA A 1 87 ? 23.477 20.306 65.786 1.00 17.56 81 ALA A O 1
ATOM 661 N N . LYS A 1 88 ? 25.702 20.444 65.597 1.00 12.86 82 LYS A N 1
ATOM 662 C CA . LYS A 1 88 ? 25.817 19.041 65.968 1.00 13.50 82 LYS A CA 1
ATOM 663 C C . LYS A 1 88 ? 25.363 18.757 67.421 1.00 16.54 82 LYS A C 1
ATOM 664 O O . LYS A 1 88 ? 24.823 17.700 67.706 1.00 18.19 82 LYS A O 1
ATOM 670 N N . GLU A 1 89 ? 25.552 19.693 68.336 1.00 14.38 83 GLU A N 1
ATOM 671 C CA . GLU A 1 89 ? 25.079 19.547 69.693 1.00 15.28 83 GLU A CA 1
ATOM 672 C C . GLU A 1 89 ? 23.537 19.615 69.706 1.00 17.52 83 GLU A C 1
ATOM 673 O O . GLU A 1 89 ? 22.900 18.823 70.402 1.00 16.65 83 GLU A O 1
ATOM 679 N N . ALA A 1 90 ? 22.923 20.531 68.912 1.00 14.23 84 ALA A N 1
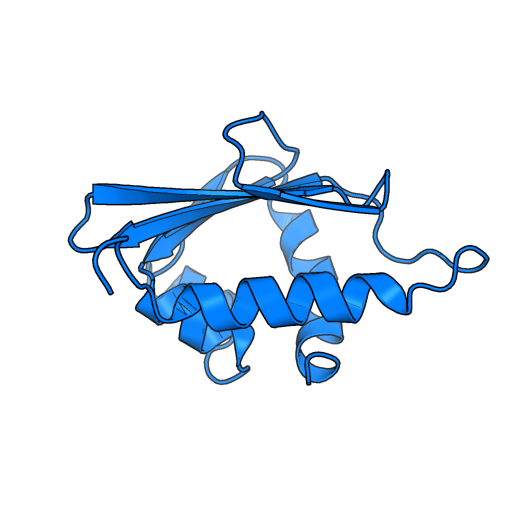ATOM 680 C CA . ALA A 1 90 ? 21.467 20.599 68.830 1.00 13.97 84 ALA A CA 1
ATOM 681 C C . ALA A 1 90 ? 20.913 19.243 68.382 1.00 17.08 84 ALA A C 1
ATOM 682 O O . ALA A 1 90 ? 19.900 18.750 68.926 1.00 17.22 84 ALA A O 1
ATOM 684 N N . MET A 1 91 ? 21.603 18.622 67.397 1.00 13.57 85 MET A N 1
ATOM 685 C CA . MET A 1 91 ? 21.168 17.321 66.910 1.00 15.49 85 MET A CA 1
ATOM 686 C C . MET A 1 91 ? 21.329 16.211 67.948 1.00 21.17 85 MET A C 1
ATOM 687 O O . MET A 1 91 ? 20.453 15.353 68.091 1.00 20.30 85 MET A O 1
ATOM 692 N N . ALA A 1 92 ? 22.452 16.229 68.668 1.00 17.16 86 ALA A N 1
ATOM 693 C CA . ALA A 1 92 ? 22.670 15.226 69.674 1.00 17.07 86 ALA A CA 1
ATOM 694 C C . ALA A 1 92 ? 21.653 15.335 70.824 1.00 21.53 86 ALA A C 1
ATOM 695 O O . ALA A 1 92 ? 21.231 14.347 71.406 1.00 23.14 86 ALA A O 1
ATOM 697 N N . GLN A 1 93 ? 21.210 16.533 71.184 1.00 15.97 87 GLN A N 1
ATOM 698 C CA . GLN A 1 93 ? 20.263 16.738 72.265 1.00 16.15 87 GLN A CA 1
ATOM 699 C C . GLN A 1 93 ? 18.812 16.703 71.843 1.00 19.66 87 GLN A C 1
ATOM 700 O O . GLN A 1 93 ? 17.932 17.129 72.590 1.00 19.92 87 GLN A O 1
ATOM 706 N N . ASP A 1 94 ? 18.610 16.241 70.618 1.00 18.26 88 ASP A N 1
ATOM 707 C CA . ASP A 1 94 ? 17.285 16.135 70.043 1.00 21.71 88 ASP A CA 1
ATOM 708 C C . ASP A 1 94 ? 16.529 17.469 69.945 1.00 23.25 88 ASP A C 1
ATOM 709 O O . ASP A 1 94 ? 15.302 17.472 70.081 1.00 23.99 88 ASP A O 1
ATOM 714 N N . LYS A 1 95 ? 17.233 18.586 69.685 1.00 15.52 89 LYS A N 1
ATOM 715 C CA . LYS A 1 95 ? 16.588 19.913 69.556 1.00 14.94 89 LYS A CA 1
ATOM 716 C C . LYS A 1 95 ? 16.370 20.342 68.087 1.00 17.42 89 LYS A C 1
ATOM 717 O O . LYS A 1 95 ? 15.798 21.397 67.800 1.00 15.81 89 LYS A O 1
ATOM 723 N N . MET A 1 96 ? 16.877 19.514 67.172 1.00 14.90 90 MET A N 1
ATOM 724 C CA . MET A 1 96 ? 16.779 19.756 65.743 1.00 16.83 90 MET A CA 1
ATOM 725 C C . MET A 1 96 ? 16.630 18.430 64.990 1.00 20.90 90 MET A C 1
ATOM 726 O O . MET A 1 96 ? 17.374 17.475 65.269 1.00 22.09 90 MET A O 1
ATOM 731 N N . GLU A 1 97 ? 15.706 18.407 64.014 1.00 14.28 91 GLU A N 1
ATOM 732 C CA . GLU A 1 97 ? 15.497 17.249 63.167 1.00 14.97 91 GLU A CA 1
ATOM 733 C C . GLU A 1 97 ? 15.832 17.617 61.710 1.00 16.09 91 GLU A C 1
ATOM 734 O O . GLU A 1 97 ? 15.476 18.704 61.261 1.00 14.72 91 GLU A O 1
ATOM 740 N N . VAL A 1 98 ? 16.504 16.720 60.981 1.00 10.81 92 VAL A N 1
ATOM 741 C CA . VAL A 1 98 ? 16.852 16.985 59.596 1.00 9.27 92 VAL A CA 1
ATOM 742 C C . VAL A 1 98 ? 16.419 15.824 58.680 1.00 13.79 92 VAL A C 1
ATOM 743 O O . VAL A 1 98 ? 16.676 14.645 58.994 1.00 13.63 92 VAL A O 1
ATOM 747 N N . ASP A 1 99 ? 15.748 16.130 57.563 1.00 11.98 93 ASP A N 1
ATOM 748 C CA . ASP A 1 99 ? 15.348 15.120 56.590 1.00 11.71 93 ASP A CA 1
ATOM 749 C C . ASP A 1 99 ? 16.114 15.436 5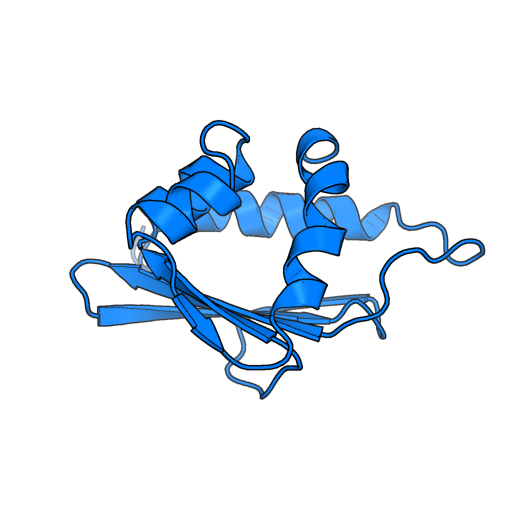5.321 1.00 13.67 93 ASP A C 1
ATOM 750 O O . ASP A 1 99 ? 16.574 16.572 55.152 1.00 11.90 93 ASP A O 1
ATOM 755 N N . GLY A 1 100 ? 16.236 14.452 54.440 1.00 10.94 94 GLY A N 1
ATOM 756 C CA . GLY A 1 100 ? 16.888 14.644 53.138 1.00 9.41 94 GLY A CA 1
ATOM 757 C C . GLY A 1 100 ? 18.362 14.266 53.139 1.00 11.24 94 GLY A C 1
ATOM 758 O O . GLY A 1 100 ? 18.762 13.279 53.755 1.00 11.05 94 GLY A O 1
ATOM 759 N N . GLN A 1 101 ? 19.167 15.064 52.445 1.00 9.30 95 GLN A N 1
ATOM 760 C CA . GLN A 1 101 ? 20.633 14.813 52.367 1.00 10.36 95 GLN A CA 1
ATOM 761 C C . GLN A 1 101 ? 21.290 15.562 53.501 1.00 12.46 95 GLN A C 1
ATOM 762 O O . GLN A 1 101 ? 21.709 16.710 53.410 1.00 12.51 95 GLN A O 1
ATOM 768 N N . VAL A 1 102 ? 21.282 14.922 54.648 1.00 10.75 96 VAL A N 1
ATOM 769 C CA . VAL A 1 102 ? 21.698 15.553 55.884 1.00 11.53 96 VAL A CA 1
ATOM 770 C C . VAL A 1 102 ? 23.028 16.278 55.890 1.00 13.01 96 VAL A C 1
ATOM 771 O O . VAL A 1 102 ? 23.135 17.400 56.407 1.00 12.62 96 VAL A O 1
ATOM 775 N N . GLU A 1 103 ? 24.030 15.599 55.358 1.00 11.49 97 GLU A N 1
ATOM 776 C CA . GLU A 1 103 ? 25.383 16.135 55.354 1.00 12.47 97 GLU A CA 1
ATOM 777 C C . GLU A 1 103 ? 25.508 17.506 54.705 1.00 13.56 97 GLU A C 1
ATOM 778 O O . GLU A 1 103 ? 26.444 18.232 55.032 1.00 14.44 97 GLU A O 1
ATOM 784 N N . LEU A 1 104 ? 24.603 17.859 53.776 1.00 9.46 98 LEU A N 1
ATOM 785 C CA . LEU A 1 104 ? 24.671 19.176 53.164 1.00 10.56 98 LEU A CA 1
ATOM 786 C C . LEU A 1 104 ? 24.564 20.314 54.195 1.00 11.37 98 LEU A C 1
ATOM 787 O O . LEU A 1 104 ? 25.057 21.419 53.968 1.00 9.74 98 LEU A O 1
ATOM 792 N N . ILE A 1 105 ? 23.936 20.081 55.367 1.00 10.73 99 ILE A N 1
ATOM 793 C CA . ILE A 1 105 ? 23.798 21.145 56.349 1.00 11.19 99 ILE A CA 1
ATOM 794 C C . ILE A 1 105 ? 25.118 21.532 56.968 1.00 12.50 99 ILE A C 1
ATOM 795 O O . ILE A 1 105 ? 25.313 22.693 57.321 1.00 11.30 99 ILE A O 1
ATOM 800 N N . PHE A 1 106 ? 26.043 20.566 57.051 1.00 11.26 100 PHE A N 1
ATOM 801 C CA . PHE A 1 106 ? 27.323 20.878 57.644 1.00 11.58 100 PHE A CA 1
ATOM 802 C C . PHE A 1 106 ? 28.136 21.867 56.850 1.00 14.06 100 PHE A C 1
ATOM 803 O O . PHE A 1 106 ? 29.014 22.546 57.393 1.00 14.15 100 PHE A O 1
ATOM 811 N N . LEU A 1 107 ? 27.841 21.967 55.555 1.00 10.58 101 LEU A N 1
ATOM 812 C CA . LEU A 1 107 ? 28.519 22.906 54.704 1.00 10.66 101 LEU A CA 1
ATOM 813 C C . LEU A 1 107 ? 28.243 24.354 55.102 1.00 15.47 101 LEU A C 1
ATOM 814 O O . LEU A 1 107 ? 29.014 25.246 54.746 1.00 15.41 101 LEU A O 1
ATOM 819 N N . LEU A 1 108 ? 27.137 24.621 55.820 1.00 12.02 102 LEU A N 1
ATOM 820 C CA . LEU A 1 108 ? 26.821 25.977 56.207 1.00 11.04 102 LEU A CA 1
ATOM 821 C C . LEU A 1 108 ? 27.494 26.477 57.474 1.00 14.19 102 LEU A C 1
ATOM 822 O O . LEU A 1 108 ? 27.488 27.687 57.738 1.00 13.69 102 LEU A O 1
ATOM 827 N N . GLU A 1 109 ? 28.053 25.558 58.249 1.00 12.42 103 GLU A N 1
ATOM 828 C CA . GLU A 1 109 ? 28.638 25.966 59.537 1.00 13.39 103 GLU A CA 1
ATOM 829 C C . GLU A 1 109 ? 29.727 27.054 59.499 1.00 16.18 103 GLU A C 1
ATOM 830 O O . GLU A 1 109 ? 29.728 27.973 60.297 1.00 15.64 103 GLU A O 1
ATOM 836 N N . PRO A 1 110 ? 30.667 26.959 58.593 1.00 15.25 104 PRO A N 1
ATOM 837 C CA . PRO A 1 110 ? 31.740 27.958 58.528 1.00 13.94 104 PRO A CA 1
ATOM 838 C C . PRO A 1 110 ? 31.272 29.318 58.045 1.00 16.31 104 PRO A C 1
ATOM 839 O O . PRO A 1 110 ? 32.103 30.228 57.908 1.00 15.62 104 PRO A O 1
ATOM 843 N N . PHE A 1 111 ? 29.950 29.470 57.788 1.00 10.53 105 PHE A N 1
ATOM 844 C CA . PHE A 1 111 ? 29.435 30.754 57.344 1.00 11.26 105 PHE A CA 1
ATOM 845 C C . PHE A 1 111 ? 28.651 31.488 58.395 1.00 13.53 105 PHE A C 1
ATOM 846 O O . PHE A 1 111 ? 28.342 32.688 58.243 1.00 14.02 105 PHE A O 1
ATOM 854 N N . ILE A 1 112 ? 28.319 30.771 59.465 1.00 11.84 106 ILE A N 1
ATOM 855 C CA . ILE A 1 112 ? 27.590 31.388 60.563 1.00 13.76 106 ILE A CA 1
ATOM 856 C C . ILE A 1 112 ? 28.252 32.679 61.097 1.00 17.15 106 ILE A C 1
ATOM 857 O O . ILE A 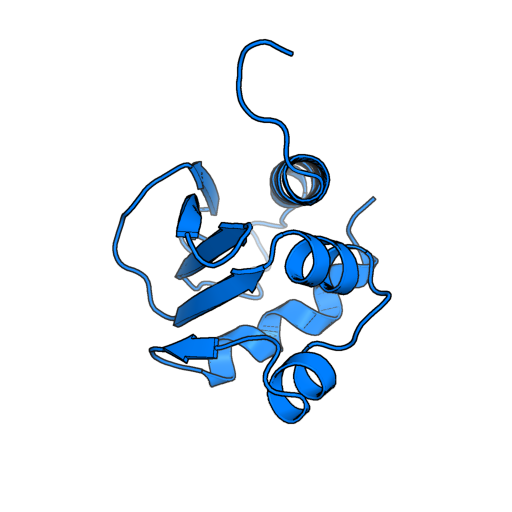1 112 ? 27.573 33.698 61.346 1.00 15.18 106 ILE A O 1
ATOM 862 N N . ALA A 1 113 ? 29.587 32.636 61.267 1.00 15.36 107 ALA A N 1
ATOM 863 C CA . ALA A 1 113 ? 30.353 33.784 61.791 1.00 17.74 107 ALA A CA 1
ATOM 864 C C . ALA A 1 113 ? 30.276 35.033 60.919 1.00 19.39 107 ALA A C 1
ATOM 865 O O . ALA A 1 113 ? 30.556 36.140 61.416 1.00 19.04 107 ALA A O 1
ATOM 867 N N . SER A 1 114 ? 29.909 34.843 59.633 1.00 15.31 108 SER A N 1
ATOM 868 C CA . SER A 1 114 ? 29.833 35.961 58.691 1.00 14.47 108 SER A CA 1
ATOM 869 C C . SER A 1 114 ? 28.526 36.746 58.823 1.00 18.82 108 SER A C 1
ATOM 870 O O . SER A 1 114 ? 28.363 37.802 58.210 1.00 17.66 108 SER A O 1
ATOM 873 N N . LEU A 1 115 ? 27.560 36.247 59.619 1.00 15.36 109 LEU A N 1
ATOM 874 C CA . LEU A 1 115 ? 26.311 36.988 59.790 1.00 14.08 109 LEU A CA 1
ATOM 875 C C . LEU A 1 115 ? 26.551 38.215 60.658 1.00 21.16 109 LEU A C 1
ATOM 876 O O . LEU A 1 115 ? 27.250 38.186 61.641 1.00 21.87 109 LEU A O 1
ATOM 881 N N . LYS A 1 116 ? 26.044 39.356 60.254 1.00 21.28 110 LYS A N 1
ATOM 882 C CA . LYS A 1 116 ? 26.346 40.500 61.060 1.00 31.23 110 LYS A CA 1
ATOM 883 C C . LYS A 1 116 ? 25.152 40.863 61.944 1.00 44.09 110 LYS A C 1
ATOM 884 O O . LYS A 1 116 ? 24.346 41.680 61.462 1.00 36.95 110 LYS A O 1
#

Solvent-accessible surface area: 6815 Å² total; per-residue (Å²): 116,193,212,114,92,13,112,0,41,98,3,1,67,67,19,44,133,63,25,141,82,41,77,115,95,90,58,123,13,86,48,24,0,22,10,79,0,13,57,71,62,120,70,42,40,33,35,4,10,9,14,108,112,54,88,25,62,103,29,103,79,95,35,43,0,25,10,24,7,63,4,80,26,10,60,22,15,10,67,50,83,27,73,9,116,78,0,57,83,95,136,102,11,128,26,102,59,107,40,125,25,7,59,77,31,59,105,60,47,102,44,34,205

InterPro domains:
  IPR003033 SCP2 sterol-binding domain [PF02036] (13-99)
  IPR036527 SCP2 sterol-binding domain superfamily [G3DSA:3.30.1050.10] (1-106)
  IPR036527 SCP2 sterol-binding domain superfamily [SSF55718] (2-107)

Secondary structure (DSSP, 8-state):
--S---THHHHHHHHHHHHTT--TTS-----EEEEEEEETTEEEEEEEEETTTTEEEE-----SEEEEEEHHHHHHHHTTSS-HHHHHHTTSEEEEESGGGGGGGGGGGGG--

Radius of gyration: 13.44 Å; Cα contacts (8 Å, |Δi|>4): 166; chains: 1; bounding box: 34×29×32 Å

Sequence (113 aa):
GIRMSLKSDEVFAKIAKRLESIDPANRQVEHVYKFRITQGGKVVKNWVMDLKNVKLVESDDAAEATLTMEDDIMFAIGTGALPAKEAMAQDKMEVDGQVELIFLLEPFIASLK

Foldseek 3Di:
DVPDDFLCVVLLVLVLVVLVPDDPVDQQAQFKEKEFEAAPRHGDWIWIQGNNVRDIGTDDDDTQKYKYAYRVVSNCVLQPNDPPVVCVVVVRMDMDHPPVSVVSCNVCSVVRD

Organism: Aedes aegypti (NCBI:txid7159)

B-fac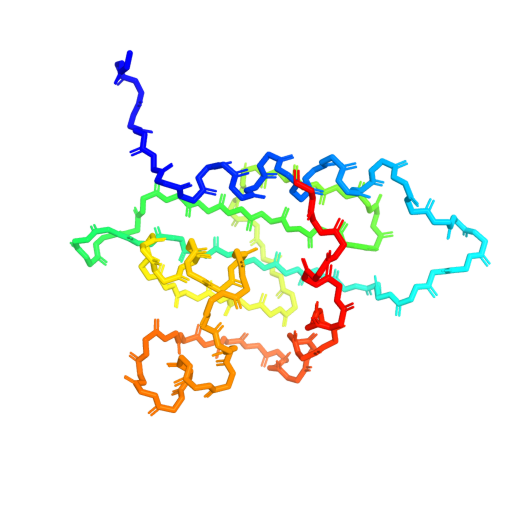tor: mean 22.33, std 16.27, range [7.21, 100.0]